Protein AF-N1UMQ5-F1 (afdb_monomer_lite)

pLDDT: mean 83.97, std 8.64, range [53.78, 94.06]

Radius of gyration: 24.71 Å; chains: 1; bounding box: 62×31×77 Å

Sequence (177 aa):
MRFWIKLFWVLVFGTLAAFFYFCIHTLKERESLLVLDGSEELLDYTSGPGYVFEWKTIFPWKYTVVRFPIFSKISNVVLNIDLSSGMFPENSPEGKIKISLEVRYSLYPNKAFEFLEAAGIGQEKIDAYIRKIVYSVIRKKVEEFLANPNALKTNLDNYLRTSFSSELLSEEKHFKI

Organism: NCBI:txid1085541

Structure (mmCIF, N/CA/C/O backbone):
data_AF-N1UMQ5-F1
#
_entry.id   AF-N1UMQ5-F1
#
loop_
_atom_site.group_PDB
_atom_site.id
_atom_site.type_symbol
_atom_site.label_atom_id
_atom_site.label_alt_id
_atom_site.label_comp_id
_atom_site.label_asym_id
_atom_site.label_entity_id
_atom_site.label_seq_id
_atom_site.pdbx_PDB_ins_code
_atom_site.Cartn_x
_atom_site.Cartn_y
_atom_site.Cartn_z
_atom_site.occupancy
_atom_site.B_iso_or_equiv
_atom_site.auth_seq_id
_atom_site.auth_comp_id
_atom_site.auth_asym_id
_atom_site.auth_atom_id
_atom_site.pdbx_PDB_model_num
ATOM 1 N N . MET A 1 1 ? 33.670 -1.198 -47.535 1.00 70.50 1 MET A N 1
ATOM 2 C CA . MET A 1 1 ? 33.931 -0.821 -46.122 1.00 70.50 1 MET A CA 1
ATOM 3 C C . MET A 1 1 ? 33.048 0.317 -45.603 1.00 70.50 1 MET A C 1
ATOM 5 O O . MET A 1 1 ? 32.427 0.132 -44.567 1.00 70.50 1 MET A O 1
ATOM 9 N N . ARG A 1 2 ? 32.916 1.461 -46.299 1.00 80.81 2 ARG A N 1
ATOM 10 C CA . ARG A 1 2 ? 32.160 2.636 -45.795 1.00 80.81 2 ARG A CA 1
ATOM 11 C C . ARG A 1 2 ? 30.678 2.377 -45.464 1.00 80.81 2 ARG A C 1
ATOM 13 O O . ARG A 1 2 ? 30.164 2.969 -44.525 1.00 80.81 2 ARG A O 1
ATOM 20 N N . PHE A 1 3 ? 30.005 1.500 -46.213 1.00 87.38 3 PHE A N 1
ATOM 21 C CA . PHE A 1 3 ? 28.611 1.110 -45.949 1.00 87.38 3 PHE A CA 1
ATOM 22 C C . PHE A 1 3 ? 28.463 0.316 -44.642 1.00 87.38 3 PHE A C 1
ATOM 24 O O . PHE A 1 3 ? 27.666 0.689 -43.792 1.00 87.38 3 PHE A O 1
ATOM 31 N N . TRP A 1 4 ? 29.295 -0.711 -44.443 1.00 90.69 4 TRP A N 1
ATOM 32 C CA . TRP A 1 4 ? 29.283 -1.558 -43.244 1.00 90.69 4 TRP A CA 1
ATOM 33 C C . TRP A 1 4 ? 29.577 -0.783 -41.958 1.00 90.69 4 TRP A C 1
ATOM 35 O O . TRP A 1 4 ? 28.922 -1.007 -40.949 1.00 90.69 4 TRP A O 1
ATOM 45 N N . ILE A 1 5 ? 30.494 0.188 -42.014 1.00 91.12 5 ILE A N 1
ATOM 46 C CA . ILE A 1 5 ? 30.786 1.072 -40.876 1.00 91.12 5 ILE A CA 1
ATOM 47 C C . ILE A 1 5 ? 29.566 1.942 -40.539 1.00 91.12 5 ILE A C 1
ATOM 49 O O . ILE A 1 5 ? 29.205 2.067 -39.375 1.00 91.12 5 ILE A O 1
ATOM 53 N N . LYS A 1 6 ? 28.890 2.515 -41.545 1.00 89.81 6 LYS A N 1
ATOM 54 C CA . LYS A 1 6 ? 27.664 3.298 -41.322 1.00 89.81 6 LYS A CA 1
ATOM 55 C C . LYS A 1 6 ? 26.536 2.442 -40.749 1.00 89.81 6 LYS A C 1
ATOM 57 O O . LYS A 1 6 ? 25.887 2.872 -39.805 1.00 89.81 6 LYS A O 1
ATOM 62 N N . LEU A 1 7 ? 26.331 1.241 -41.290 1.00 92.25 7 LEU A N 1
ATOM 63 C CA . LEU A 1 7 ? 25.322 0.301 -40.801 1.00 92.25 7 LEU A CA 1
ATOM 64 C C . LEU A 1 7 ? 25.590 -0.102 -39.345 1.00 92.25 7 LEU A C 1
ATOM 66 O O . LEU A 1 7 ? 24.664 -0.112 -38.542 1.00 92.25 7 LEU A O 1
ATOM 70 N N . PHE A 1 8 ? 26.853 -0.363 -38.995 1.00 9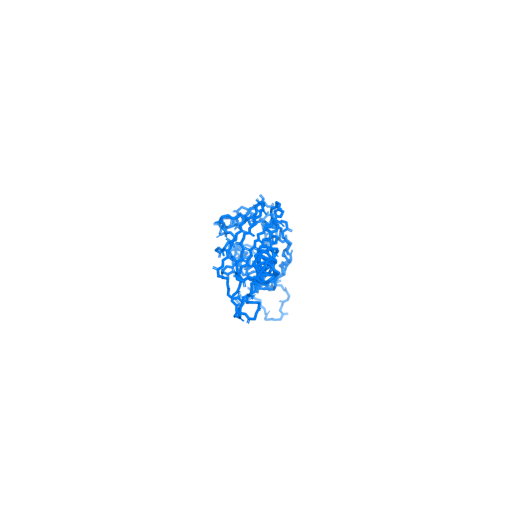3.25 8 PHE A N 1
ATOM 71 C CA . PHE A 1 8 ? 27.261 -0.658 -37.623 1.00 93.25 8 PHE A CA 1
ATOM 72 C C . PHE A 1 8 ? 26.884 0.476 -36.665 1.00 93.25 8 PHE A C 1
ATOM 74 O O . PHE A 1 8 ? 26.216 0.232 -35.665 1.00 93.25 8 PHE A O 1
ATOM 81 N N . TRP A 1 9 ? 27.229 1.723 -36.996 1.00 94.06 9 TRP A N 1
ATOM 82 C CA . TRP A 1 9 ? 26.868 2.868 -36.157 1.00 94.06 9 TRP A CA 1
ATOM 83 C C . TRP A 1 9 ? 25.356 3.060 -36.044 1.00 94.06 9 TRP A C 1
ATOM 85 O O . TRP A 1 9 ? 24.864 3.312 -34.950 1.00 94.06 9 TRP A O 1
ATOM 95 N N . VAL A 1 10 ? 24.607 2.895 -37.138 1.00 92.75 10 VAL A N 1
ATOM 96 C CA . VAL A 1 10 ? 23.138 2.979 -37.110 1.00 92.75 10 VAL A CA 1
ATOM 97 C C . VAL A 1 10 ? 22.540 1.916 -36.189 1.00 92.75 10 VAL A C 1
ATOM 99 O O . VAL A 1 10 ? 21.650 2.234 -35.407 1.00 92.75 10 VAL A O 1
ATOM 102 N N . LEU A 1 11 ? 23.046 0.681 -36.232 1.00 93.38 11 LEU A N 1
ATOM 103 C CA . LEU A 1 11 ? 22.591 -0.384 -35.340 1.00 93.38 11 LEU A CA 1
ATOM 104 C C . LEU A 1 11 ? 22.931 -0.080 -33.881 1.00 93.38 11 LEU A C 1
ATOM 106 O O . LEU A 1 11 ? 22.057 -0.201 -33.034 1.00 93.38 11 LEU A O 1
ATOM 110 N N . VAL A 1 12 ? 24.155 0.367 -33.594 1.00 93.25 12 VAL A N 1
ATOM 111 C CA . VAL A 1 12 ? 24.591 0.704 -32.229 1.00 93.25 12 VAL A CA 1
ATOM 112 C C . VAL A 1 12 ? 23.771 1.857 -31.647 1.00 93.25 12 VAL A C 1
ATOM 114 O O . VAL A 1 12 ? 23.253 1.746 -30.541 1.00 93.25 12 VAL A O 1
ATOM 117 N N . PHE A 1 13 ? 23.604 2.958 -32.381 1.00 92.88 13 PHE A N 1
ATOM 118 C CA . PHE A 1 13 ? 22.801 4.083 -31.899 1.00 92.88 13 PHE A CA 1
ATOM 119 C C . PHE A 1 13 ? 21.313 3.741 -31.834 1.00 92.88 13 PHE A C 1
ATOM 121 O O . PHE A 1 13 ? 20.633 4.187 -30.914 1.00 92.88 13 PHE A O 1
ATOM 128 N N . GLY A 1 14 ? 20.813 2.927 -32.766 1.00 90.19 14 GLY A N 1
ATOM 129 C CA . GLY A 1 14 ? 19.436 2.447 -32.758 1.00 90.19 14 GLY A CA 1
ATOM 130 C C . GLY A 1 14 ? 19.128 1.581 -31.537 1.00 90.19 14 GLY A C 1
ATOM 131 O O . GLY A 1 14 ? 18.114 1.803 -30.878 1.00 90.19 14 GLY A O 1
ATOM 132 N N . THR A 1 15 ? 20.010 0.642 -31.184 1.00 90.12 15 THR A N 1
ATOM 133 C CA . THR A 1 15 ? 19.833 -0.201 -29.992 1.00 90.12 15 THR A CA 1
ATOM 134 C C . THR A 1 15 ? 19.976 0.595 -28.703 1.00 90.12 15 THR A C 1
ATOM 136 O O . THR A 1 15 ? 19.164 0.411 -27.801 1.00 90.12 15 THR A O 1
ATOM 139 N N . LEU A 1 16 ? 20.935 1.524 -28.622 1.00 90.75 16 LEU A N 1
ATOM 140 C CA . LEU A 1 16 ? 21.061 2.449 -27.490 1.00 90.75 16 LEU A CA 1
ATOM 141 C C . LEU A 1 16 ? 19.810 3.319 -27.325 1.00 90.75 16 LEU A C 1
ATOM 143 O O . LEU A 1 16 ? 19.292 3.442 -26.219 1.00 90.75 16 LEU A O 1
ATOM 147 N N . ALA A 1 17 ? 19.290 3.888 -28.413 1.00 89.62 17 ALA A N 1
ATOM 148 C CA . ALA A 1 17 ? 18.082 4.707 -28.372 1.00 89.62 17 ALA A CA 1
ATOM 149 C C . ALA A 1 17 ? 16.859 3.895 -27.926 1.00 89.62 17 ALA A C 1
ATOM 151 O O . ALA A 1 17 ? 16.110 4.350 -27.063 1.00 89.62 17 ALA A O 1
ATOM 152 N N . ALA A 1 18 ? 16.685 2.680 -28.457 1.00 87.50 18 ALA A N 1
ATOM 153 C CA . ALA A 1 18 ? 15.619 1.778 -28.029 1.00 87.50 18 ALA A CA 1
ATOM 154 C C . ALA A 1 18 ? 15.756 1.415 -26.543 1.00 87.50 18 ALA A C 1
ATOM 156 O O . ALA A 1 18 ? 14.784 1.490 -25.799 1.00 87.50 18 ALA A O 1
ATOM 157 N N . PHE A 1 19 ? 16.968 1.095 -26.088 1.00 88.31 19 PHE A N 1
ATOM 158 C CA . PHE A 1 19 ? 17.258 0.794 -24.688 1.00 88.31 19 PHE A CA 1
ATOM 159 C C . PHE A 1 19 ? 16.864 1.949 -23.761 1.00 88.31 19 PHE A C 1
ATOM 161 O O . PHE A 1 19 ? 16.125 1.743 -22.802 1.00 88.31 19 PHE A O 1
ATOM 168 N N . PHE A 1 20 ? 17.286 3.179 -24.064 1.00 88.62 20 PHE A N 1
ATOM 169 C CA . PHE A 1 20 ? 16.894 4.341 -23.264 1.00 88.62 20 PHE A CA 1
ATOM 170 C C . PHE A 1 20 ? 15.387 4.591 -23.308 1.00 88.62 20 PHE A C 1
ATOM 172 O O . PHE A 1 20 ? 14.801 4.902 -22.277 1.00 88.62 20 PHE A O 1
ATOM 179 N N . TYR A 1 21 ? 14.750 4.414 -24.464 1.00 87.62 21 TYR A N 1
ATOM 180 C CA . TYR A 1 21 ? 13.307 4.588 -24.597 1.00 87.62 21 TYR A CA 1
ATOM 181 C C . TYR A 1 21 ? 12.511 3.631 -23.698 1.00 87.62 21 TYR A C 1
ATOM 183 O O . TYR A 1 21 ? 11.546 4.054 -23.069 1.00 87.62 21 TYR A O 1
ATOM 191 N N . PHE A 1 22 ? 12.925 2.365 -23.595 1.00 87.81 22 PHE A N 1
ATOM 192 C CA . PHE A 1 22 ? 12.242 1.384 -22.746 1.00 87.81 22 PHE A CA 1
ATOM 193 C C . PHE A 1 22 ? 12.559 1.539 -21.256 1.00 87.81 22 PHE A C 1
ATOM 195 O O . PHE A 1 22 ? 11.698 1.278 -20.421 1.00 87.81 22 PHE A O 1
ATOM 202 N N . CYS A 1 23 ? 13.777 1.954 -20.911 1.00 91.62 23 CYS A N 1
ATOM 203 C CA . CYS A 1 23 ? 14.205 2.048 -19.516 1.00 91.62 23 CYS A CA 1
ATOM 204 C C . CYS A 1 23 ? 13.831 3.376 -18.852 1.00 91.62 23 CYS A C 1
ATOM 206 O O . CYS A 1 23 ? 13.824 3.451 -17.627 1.00 91.62 23 CYS A O 1
ATOM 208 N N . ILE A 1 24 ? 13.554 4.437 -19.614 1.00 92.06 24 ILE A N 1
ATOM 209 C CA . ILE A 1 24 ? 13.204 5.743 -19.049 1.00 92.06 24 ILE A CA 1
ATOM 210 C C . ILE A 1 24 ? 11.695 5.820 -18.802 1.00 92.06 24 ILE A C 1
ATOM 212 O O . ILE A 1 24 ? 10.884 5.875 -19.724 1.00 92.06 24 ILE A O 1
ATOM 216 N N . HIS A 1 25 ? 11.322 5.916 -17.530 1.00 91.75 25 HIS A N 1
ATOM 217 C CA . HIS A 1 25 ? 9.952 6.105 -17.072 1.00 91.75 25 HIS A CA 1
ATOM 218 C C . HIS A 1 25 ? 9.718 7.546 -16.642 1.00 91.75 25 HIS A C 1
ATOM 220 O O . HIS A 1 25 ? 10.464 8.108 -15.844 1.00 91.75 25 HIS A O 1
ATOM 226 N N . THR A 1 26 ? 8.638 8.139 -17.141 1.00 91.38 26 THR A N 1
ATOM 227 C CA . THR A 1 26 ? 8.166 9.451 -16.695 1.00 91.38 26 THR A CA 1
ATOM 228 C C . THR A 1 26 ? 7.223 9.291 -15.510 1.00 91.38 26 THR A C 1
ATOM 230 O O . THR A 1 26 ? 6.144 8.712 -15.648 1.00 91.38 26 THR A O 1
ATOM 233 N N . LEU A 1 27 ? 7.614 9.810 -14.349 1.00 90.69 27 LEU A N 1
ATOM 234 C CA . LEU A 1 27 ? 6.777 9.841 -13.153 1.00 90.69 27 LEU A CA 1
ATOM 235 C C . LEU A 1 27 ? 6.205 11.239 -12.949 1.00 90.69 27 LEU A C 1
ATOM 237 O O . LEU A 1 27 ? 6.946 12.227 -12.907 1.00 90.69 27 LEU A O 1
ATOM 241 N N . LYS A 1 28 ? 4.884 11.318 -12.789 1.00 87.50 28 LYS A N 1
ATOM 242 C CA . LYS A 1 28 ? 4.215 12.553 -12.373 1.00 87.50 28 LYS A CA 1
ATOM 243 C C . LYS A 1 28 ? 4.452 12.812 -10.887 1.00 87.50 28 LYS A C 1
ATOM 245 O O . LYS A 1 28 ? 4.953 11.963 -10.145 1.00 87.50 28 LYS A O 1
ATOM 250 N N . GLU A 1 29 ? 4.065 13.999 -10.432 1.00 82.12 29 GLU A N 1
ATOM 251 C CA . GLU A 1 29 ? 3.987 14.264 -8.998 1.00 82.12 29 GLU A CA 1
ATOM 252 C C . GLU A 1 29 ? 3.094 13.220 -8.323 1.00 82.12 29 GLU A C 1
ATOM 254 O O . GLU A 1 29 ? 2.005 12.920 -8.813 1.00 82.12 29 GLU A O 1
ATOM 259 N N . ARG A 1 30 ? 3.544 12.696 -7.175 1.00 84.12 30 ARG A N 1
ATOM 260 C CA . ARG A 1 30 ? 2.808 11.705 -6.366 1.00 84.12 30 ARG A CA 1
ATOM 261 C C . ARG A 1 30 ? 2.617 10.342 -7.045 1.00 84.12 30 ARG A C 1
ATOM 263 O O . ARG A 1 30 ? 1.778 9.548 -6.612 1.00 84.12 30 ARG A O 1
ATOM 270 N N . GLU A 1 31 ? 3.416 10.051 -8.063 1.00 87.50 31 GLU A N 1
ATOM 271 C CA . GLU A 1 31 ? 3.612 8.704 -8.587 1.00 87.50 31 GLU A CA 1
ATOM 272 C C . GLU A 1 31 ? 4.954 8.147 -8.114 1.00 87.50 31 GLU A C 1
ATOM 274 O O . GLU A 1 31 ? 5.871 8.867 -7.709 1.00 87.50 31 GLU A O 1
ATOM 279 N N . SER A 1 32 ? 5.065 6.831 -8.126 1.00 89.44 32 SER A N 1
ATOM 280 C CA . SER A 1 32 ? 6.289 6.111 -7.803 1.00 89.44 32 SER A CA 1
ATOM 281 C C . SER A 1 32 ? 6.442 4.938 -8.756 1.00 89.44 32 SER A C 1
ATOM 283 O O . SER A 1 32 ? 5.445 4.395 -9.227 1.00 89.44 32 SER A O 1
ATOM 285 N N . LEU A 1 33 ? 7.673 4.565 -9.067 1.00 93.25 33 LEU A N 1
ATOM 286 C CA . LEU A 1 33 ? 7.993 3.362 -9.816 1.00 93.25 33 LEU A CA 1
ATOM 287 C C . LEU A 1 33 ? 8.317 2.254 -8.817 1.00 93.25 33 LEU A C 1
ATOM 289 O O . LEU A 1 33 ? 9.175 2.441 -7.957 1.00 93.25 33 LEU A O 1
ATOM 293 N N . LEU A 1 34 ? 7.618 1.131 -8.925 1.00 93.31 34 LEU A N 1
ATOM 294 C CA . LEU A 1 34 ? 7.904 -0.090 -8.185 1.00 93.31 34 LEU A CA 1
ATOM 295 C C . LEU A 1 34 ? 8.532 -1.097 -9.135 1.00 93.31 34 LEU A C 1
ATOM 297 O O . LEU A 1 34 ? 8.079 -1.248 -10.272 1.00 93.31 34 LEU A O 1
ATOM 301 N N . VAL A 1 35 ? 9.521 -1.824 -8.641 1.00 92.75 35 VAL A N 1
ATOM 302 C CA . VAL A 1 35 ? 10.120 -2.957 -9.339 1.00 92.75 35 VAL A CA 1
ATOM 303 C C . VAL A 1 35 ? 9.849 -4.204 -8.530 1.00 92.75 35 VAL A C 1
ATOM 305 O O . VAL A 1 35 ? 10.254 -4.278 -7.373 1.00 92.75 35 VAL A O 1
ATOM 308 N N . LEU A 1 36 ? 9.204 -5.182 -9.153 1.00 91.25 36 LEU A N 1
ATOM 309 C CA . LEU A 1 36 ? 8.819 -6.440 -8.530 1.00 91.25 36 LEU A CA 1
ATOM 310 C C . LEU A 1 36 ? 9.566 -7.604 -9.160 1.00 91.25 36 LEU A C 1
ATOM 312 O O . LEU A 1 36 ? 9.822 -7.580 -10.366 1.00 91.25 36 LEU A O 1
ATOM 316 N N . ASP A 1 37 ? 9.883 -8.622 -8.368 1.00 89.94 37 ASP A N 1
ATOM 317 C CA . ASP A 1 37 ? 10.312 -9.920 -8.900 1.00 89.94 37 ASP A CA 1
ATOM 318 C C . ASP A 1 37 ? 9.098 -10.745 -9.373 1.00 89.94 37 ASP A C 1
ATOM 320 O O . ASP A 1 37 ? 7.942 -10.397 -9.117 1.00 89.94 37 ASP A O 1
ATOM 324 N N . GLY A 1 38 ? 9.344 -11.876 -10.034 1.00 80.12 38 GLY A N 1
ATOM 325 C CA . GLY A 1 38 ? 8.316 -12.813 -10.499 1.00 80.12 38 GLY A CA 1
ATOM 326 C C . GLY A 1 38 ? 7.440 -13.410 -9.386 1.00 80.12 38 GLY A C 1
ATOM 327 O O . GLY A 1 38 ? 6.410 -14.007 -9.684 1.00 80.12 38 GLY A O 1
ATOM 328 N N . SER A 1 39 ? 7.821 -13.234 -8.118 1.00 83.19 39 SER A N 1
ATOM 329 C CA . SER A 1 39 ? 7.047 -13.579 -6.917 1.00 83.19 39 SER A CA 1
ATOM 330 C C . SER A 1 39 ? 6.157 -12.439 -6.388 1.00 83.19 39 SER A C 1
ATOM 332 O O . SER A 1 39 ? 5.564 -12.588 -5.323 1.00 83.19 39 SER A O 1
ATOM 334 N N . GLU A 1 40 ? 6.061 -11.308 -7.100 1.00 79.94 40 GLU A N 1
ATOM 335 C CA . GLU A 1 40 ? 5.424 -10.051 -6.656 1.00 79.94 40 GLU A CA 1
ATOM 336 C C . GLU A 1 40 ? 6.101 -9.369 -5.452 1.00 79.94 40 G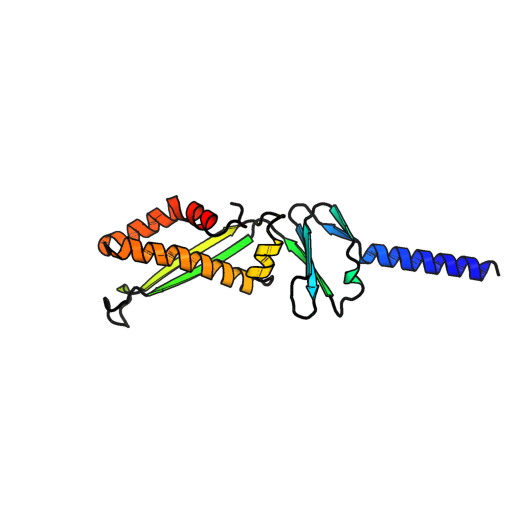LU A C 1
ATOM 338 O O . GLU A 1 40 ? 5.521 -8.474 -4.832 1.00 79.94 40 GLU A O 1
ATOM 343 N N . GLU A 1 41 ? 7.325 -9.768 -5.112 1.00 86.56 41 GLU A N 1
ATOM 344 C CA . GLU A 1 41 ? 8.104 -9.147 -4.041 1.00 86.56 41 GLU A CA 1
ATOM 345 C C . GLU A 1 41 ? 8.684 -7.801 -4.488 1.00 86.56 41 GLU A C 1
ATOM 347 O O . GLU A 1 41 ? 9.185 -7.677 -5.608 1.00 86.56 41 GLU A O 1
ATOM 352 N N . LEU A 1 42 ? 8.611 -6.789 -3.618 1.00 90.44 42 LEU A N 1
ATOM 353 C CA . LEU A 1 42 ? 9.105 -5.444 -3.901 1.00 90.44 42 LEU A CA 1
ATOM 354 C C . LEU A 1 42 ? 10.635 -5.405 -3.812 1.00 90.44 42 LEU A C 1
ATOM 356 O O . LEU A 1 42 ? 11.204 -5.523 -2.734 1.00 90.44 42 LEU A O 1
ATOM 360 N N . LEU A 1 43 ? 11.298 -5.193 -4.946 1.00 89.81 43 LEU A N 1
ATOM 361 C CA . LEU A 1 43 ? 12.756 -5.095 -5.031 1.00 89.81 43 LEU A CA 1
ATOM 362 C C . LEU A 1 43 ? 13.258 -3.656 -4.962 1.00 89.81 43 LEU A C 1
ATOM 364 O O . LEU A 1 43 ? 14.356 -3.410 -4.471 1.00 89.81 43 LEU A O 1
ATOM 368 N N . ASP A 1 44 ? 12.508 -2.723 -5.544 1.00 88.94 44 ASP A N 1
ATOM 369 C CA . ASP A 1 44 ? 12.932 -1.331 -5.654 1.00 88.94 44 ASP A CA 1
ATOM 370 C C . ASP A 1 44 ? 11.735 -0.380 -5.661 1.00 88.94 44 ASP A C 1
ATOM 372 O O . ASP A 1 44 ? 10.645 -0.720 -6.137 1.00 88.94 44 ASP A O 1
ATOM 376 N N . TYR A 1 45 ? 11.965 0.826 -5.155 1.00 92.06 45 TYR A N 1
ATOM 377 C CA . TYR A 1 45 ? 10.997 1.909 -5.087 1.00 92.06 45 TYR A CA 1
ATOM 378 C C . TYR A 1 45 ? 11.687 3.225 -5.425 1.00 92.06 45 TYR A C 1
ATOM 380 O O . TYR A 1 45 ? 12.596 3.674 -4.730 1.00 92.06 45 TYR A O 1
ATOM 388 N N . THR A 1 46 ? 11.195 3.898 -6.461 1.00 90.31 46 THR A N 1
ATOM 389 C CA . THR A 1 46 ? 11.629 5.254 -6.800 1.00 90.31 46 THR A CA 1
ATOM 390 C C . THR A 1 46 ? 10.436 6.197 -6.817 1.00 90.31 46 THR A C 1
ATOM 392 O O . THR A 1 46 ? 9.518 6.044 -7.621 1.00 90.31 46 THR A O 1
ATOM 395 N N . SER A 1 47 ? 10.440 7.210 -5.956 1.00 87.88 47 SER A N 1
ATOM 396 C CA . SER A 1 47 ? 9.416 8.259 -5.957 1.00 87.88 47 SER A CA 1
ATOM 397 C C . SER A 1 47 ? 9.689 9.320 -7.026 1.00 87.88 47 SER A C 1
ATOM 399 O O . SER A 1 47 ? 10.827 9.762 -7.175 1.00 87.88 47 SER A O 1
ATOM 401 N N . GLY A 1 48 ? 8.647 9.782 -7.719 1.00 85.19 48 GLY A N 1
ATOM 402 C CA . GLY A 1 48 ? 8.725 10.938 -8.616 1.00 85.19 48 GLY A CA 1
ATOM 403 C C . GLY A 1 48 ? 8.633 12.291 -7.887 1.00 85.19 48 GLY A C 1
ATOM 404 O O . GLY A 1 48 ? 8.622 12.333 -6.653 1.00 85.19 48 GLY A O 1
ATOM 405 N N . PRO A 1 49 ? 8.490 13.408 -8.628 1.00 88.12 49 PRO A N 1
ATOM 406 C CA . PRO A 1 49 ? 8.384 13.493 -10.089 1.00 88.12 49 PRO A CA 1
ATOM 407 C C . PRO A 1 49 ? 9.744 13.420 -10.799 1.00 88.12 49 PRO A C 1
ATOM 409 O O . PRO A 1 49 ? 10.772 13.764 -10.223 1.00 88.12 49 PRO A O 1
ATOM 412 N N . GLY A 1 50 ? 9.745 13.036 -12.078 1.00 90.06 50 GLY A N 1
ATOM 413 C CA . GLY A 1 50 ? 10.938 13.104 -12.927 1.00 90.06 50 GLY A CA 1
ATOM 414 C C . GLY A 1 50 ? 11.068 11.959 -13.926 1.00 90.06 50 GLY A C 1
ATOM 415 O O . GLY A 1 50 ? 10.132 11.190 -14.151 1.00 90.06 50 GLY A O 1
ATOM 416 N N . TYR A 1 51 ? 12.250 11.868 -14.534 1.00 89.62 51 TYR A N 1
ATOM 417 C CA . TYR A 1 51 ? 12.643 10.745 -15.379 1.00 89.62 51 TYR A CA 1
ATOM 418 C C . TYR A 1 51 ? 13.429 9.750 -14.534 1.00 89.62 51 TYR A C 1
ATOM 420 O O . TYR A 1 51 ? 14.477 10.092 -13.989 1.00 89.62 51 TYR A O 1
ATOM 428 N N . VAL A 1 52 ? 12.924 8.527 -14.437 1.00 91.75 52 VAL A N 1
ATOM 429 C CA . VAL A 1 52 ? 13.576 7.432 -13.721 1.00 91.75 52 VAL A CA 1
ATOM 430 C C . VAL A 1 52 ? 14.079 6.434 -14.739 1.00 91.75 52 VAL A C 1
ATOM 432 O O . VAL A 1 52 ? 13.325 5.993 -15.601 1.00 91.75 52 VAL A O 1
ATOM 435 N N . PHE A 1 53 ? 15.355 6.089 -14.650 1.00 92.00 53 PHE A N 1
ATOM 436 C CA . PHE A 1 53 ? 15.936 5.044 -15.474 1.00 92.00 53 PHE A CA 1
ATOM 437 C C . PHE A 1 53 ? 15.871 3.709 -14.725 1.00 92.00 53 PHE A C 1
ATOM 439 O O . PHE A 1 53 ? 16.502 3.565 -13.683 1.00 92.00 53 PHE A O 1
ATOM 446 N N . GLU A 1 54 ? 15.141 2.740 -15.273 1.00 93.69 54 GLU A N 1
ATOM 447 C CA . GLU A 1 54 ? 14.994 1.394 -14.721 1.00 93.69 54 GLU A CA 1
ATOM 448 C C . GLU A 1 54 ? 15.309 0.328 -15.779 1.00 93.69 54 GLU A C 1
ATOM 450 O O . GLU A 1 54 ? 14.506 0.033 -16.672 1.00 93.69 54 GLU A O 1
ATOM 455 N N . TRP A 1 55 ? 16.494 -0.272 -15.668 1.00 91.12 55 TRP A N 1
ATOM 456 C CA . TRP A 1 55 ? 17.009 -1.253 -16.627 1.00 91.12 55 TRP A CA 1
ATOM 457 C C . TRP A 1 55 ? 16.327 -2.620 -16.524 1.00 91.12 55 TRP A C 1
ATOM 459 O O . TRP A 1 55 ? 16.301 -3.367 -17.505 1.00 91.12 55 TRP A O 1
ATOM 469 N N . LYS A 1 56 ? 15.735 -2.962 -15.372 1.00 91.06 56 LYS A N 1
ATOM 470 C CA . LYS A 1 56 ? 15.023 -4.236 -15.180 1.00 91.06 56 LYS A CA 1
ATOM 471 C C . LYS A 1 56 ? 13.811 -4.367 -16.107 1.00 91.06 56 LYS A C 1
ATOM 473 O O . LYS A 1 56 ? 13.400 -5.487 -16.399 1.00 91.06 56 LYS A O 1
ATOM 478 N N . THR A 1 57 ? 13.327 -3.254 -16.669 1.00 88.81 57 THR A N 1
ATOM 479 C CA . THR A 1 57 ? 12.298 -3.211 -17.726 1.00 88.81 57 THR A CA 1
ATOM 480 C C . THR A 1 57 ? 12.658 -4.061 -18.958 1.00 88.81 57 THR A C 1
ATOM 482 O O . THR A 1 57 ? 11.771 -4.521 -19.670 1.00 88.81 57 THR A O 1
ATOM 485 N N . ILE A 1 58 ? 13.947 -4.319 -19.210 1.00 90.38 58 ILE A N 1
ATOM 486 C CA . ILE A 1 58 ? 14.430 -5.122 -20.353 1.00 90.38 58 ILE A CA 1
ATOM 487 C C . ILE A 1 58 ? 14.183 -6.621 -20.155 1.00 90.38 58 ILE A C 1
ATOM 489 O O . ILE A 1 58 ? 14.159 -7.380 -21.123 1.00 90.38 58 ILE A O 1
ATOM 493 N N . PHE A 1 59 ? 13.973 -7.051 -18.911 1.00 90.88 59 PHE A N 1
ATOM 494 C CA . PHE A 1 59 ? 13.748 -8.445 -18.544 1.00 90.88 59 PHE A CA 1
ATOM 495 C C . PHE A 1 59 ? 12.314 -8.634 -18.020 1.00 90.88 59 PHE A C 1
ATOM 497 O O . PHE A 1 59 ? 12.144 -9.063 -16.876 1.00 90.88 59 PHE A O 1
ATOM 504 N N . PRO A 1 60 ? 11.264 -8.349 -18.822 1.00 86.69 60 PRO A N 1
ATOM 505 C CA . PRO A 1 60 ? 9.872 -8.373 -18.361 1.00 86.69 60 PRO A CA 1
ATOM 506 C C . PRO A 1 60 ? 9.385 -9.770 -17.950 1.00 86.69 60 PRO A C 1
ATOM 508 O O . PRO A 1 60 ? 8.372 -9.902 -17.277 1.00 86.69 60 PRO A O 1
ATOM 511 N N . TRP A 1 61 ? 10.100 -10.830 -18.344 1.00 88.00 61 TRP A N 1
ATOM 512 C CA . TRP A 1 61 ? 9.825 -12.201 -17.900 1.00 88.00 61 TRP A CA 1
ATOM 513 C C . TRP A 1 61 ? 10.300 -12.489 -16.472 1.00 88.00 61 TRP A C 1
ATOM 515 O O . TRP A 1 61 ? 9.940 -13.520 -15.911 1.00 88.00 61 TRP A O 1
ATOM 525 N N . LYS A 1 62 ? 11.147 -11.622 -15.910 1.00 89.81 62 LYS A N 1
ATOM 526 C CA . LYS A 1 62 ? 11.686 -11.753 -14.555 1.00 89.81 62 LYS A CA 1
ATOM 527 C C . LYS A 1 62 ? 11.195 -10.635 -13.645 1.00 89.81 62 LYS A C 1
ATOM 529 O O . LYS A 1 62 ? 10.874 -10.897 -12.496 1.00 89.81 62 LYS A O 1
ATOM 534 N N . TYR A 1 63 ? 11.128 -9.412 -14.163 1.00 91.94 63 TYR A N 1
ATOM 535 C CA . TYR A 1 63 ? 10.768 -8.242 -13.378 1.00 91.94 63 TYR A CA 1
ATOM 536 C C . TYR A 1 63 ? 9.499 -7.585 -13.895 1.00 91.94 63 TYR A C 1
ATOM 538 O O . TYR A 1 63 ? 9.306 -7.423 -15.098 1.00 91.94 63 TYR A O 1
ATOM 546 N N . THR A 1 64 ? 8.673 -7.131 -12.962 1.00 91.38 64 THR A N 1
ATOM 547 C CA . THR A 1 64 ? 7.490 -6.326 -13.251 1.00 91.38 64 THR A CA 1
ATOM 548 C C . THR A 1 64 ? 7.733 -4.905 -12.766 1.00 91.38 64 THR A C 1
ATOM 550 O O . THR A 1 64 ? 7.917 -4.671 -11.576 1.00 91.38 64 THR A O 1
ATOM 553 N N . VAL A 1 65 ? 7.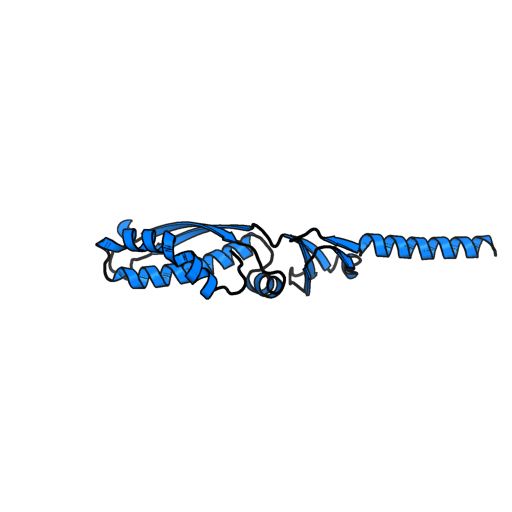751 -3.944 -13.689 1.00 90.94 65 VAL A N 1
ATOM 554 C CA . VAL A 1 65 ? 7.949 -2.523 -13.378 1.00 90.94 65 VAL A CA 1
ATOM 555 C C . VAL A 1 65 ? 6.603 -1.814 -13.486 1.00 90.94 65 VAL A C 1
ATOM 557 O O . VAL A 1 65 ? 6.019 -1.753 -14.568 1.00 90.94 65 VAL A O 1
ATOM 560 N N . VAL A 1 66 ? 6.085 -1.298 -12.372 1.00 91.12 66 VAL A N 1
ATOM 561 C CA . VAL A 1 66 ? 4.738 -0.709 -12.297 1.00 91.12 66 VAL A CA 1
ATOM 562 C C . VAL A 1 66 ? 4.758 0.680 -11.688 1.00 91.12 66 VAL A C 1
ATOM 564 O O . VAL A 1 66 ? 5.528 0.982 -10.781 1.00 91.12 66 VAL A O 1
ATOM 567 N N . ARG A 1 67 ? 3.868 1.543 -12.178 1.00 90.62 67 ARG A N 1
ATOM 568 C CA . ARG A 1 67 ? 3.638 2.861 -11.584 1.00 90.62 67 ARG A CA 1
ATOM 569 C C . ARG A 1 67 ? 2.605 2.737 -10.476 1.00 90.62 67 ARG A C 1
ATOM 571 O O . ARG A 1 67 ? 1.521 2.201 -10.693 1.00 90.62 67 ARG A O 1
ATOM 578 N N . PHE A 1 68 ? 2.926 3.269 -9.308 1.00 88.31 68 PHE A N 1
ATOM 579 C CA . PHE A 1 68 ? 2.074 3.246 -8.133 1.00 88.31 68 PHE A CA 1
ATOM 580 C C . PHE A 1 68 ? 1.755 4.673 -7.671 1.00 88.31 68 PHE A C 1
ATOM 582 O O . PHE A 1 68 ? 2.673 5.440 -7.366 1.00 88.31 68 PHE A O 1
ATOM 589 N N . PRO A 1 69 ? 0.470 5.062 -7.605 1.00 87.00 69 PRO A N 1
ATOM 590 C CA . PRO A 1 69 ? 0.085 6.352 -7.053 1.00 87.00 69 PRO A CA 1
ATOM 591 C C . PRO A 1 69 ? 0.161 6.310 -5.524 1.00 87.00 69 PRO A C 1
ATOM 593 O O . PRO A 1 69 ? -0.446 5.446 -4.893 1.00 87.00 69 PRO A O 1
ATOM 596 N N . ILE A 1 70 ? 0.868 7.265 -4.920 1.00 83.56 70 ILE A N 1
ATOM 597 C CA . ILE A 1 70 ? 1.059 7.345 -3.459 1.00 83.56 70 ILE A CA 1
ATOM 598 C C . ILE A 1 70 ? 0.073 8.291 -2.758 1.00 83.56 70 ILE A C 1
ATOM 600 O O . ILE A 1 70 ? 0.089 8.404 -1.534 1.00 83.56 70 ILE A O 1
ATOM 604 N N . PHE A 1 71 ? -0.797 8.972 -3.506 1.00 83.19 71 PHE A N 1
ATOM 605 C CA . PHE A 1 71 ? -1.722 9.974 -2.969 1.00 83.19 71 PHE A CA 1
ATOM 606 C C . PHE A 1 71 ? -3.193 9.607 -3.190 1.00 83.19 71 PHE A C 1
ATOM 608 O O . PHE A 1 71 ? -3.531 8.987 -4.195 1.00 83.19 71 PHE A O 1
ATOM 615 N N . SER A 1 72 ? -4.058 10.064 -2.274 1.00 78.88 72 SER A N 1
ATOM 616 C CA . SER A 1 72 ? -5.526 9.946 -2.338 1.00 78.88 72 SER A CA 1
ATOM 617 C C . SER A 1 72 ? -6.014 8.515 -2.576 1.00 78.88 72 SER A C 1
ATOM 619 O O . SER A 1 72 ? -6.829 8.241 -3.455 1.00 78.88 72 SER A O 1
ATOM 621 N N . LYS A 1 73 ? -5.500 7.584 -1.775 1.00 82.81 73 LYS A N 1
ATOM 622 C CA . LYS A 1 73 ? -5.996 6.212 -1.739 1.00 82.81 73 LYS A CA 1
ATOM 623 C C . LYS A 1 73 ? -7.212 6.127 -0.825 1.00 82.81 73 LYS A C 1
ATOM 625 O O . LYS A 1 73 ? -7.319 6.865 0.155 1.00 82.81 73 LYS A O 1
ATOM 630 N N . ILE A 1 74 ? -8.124 5.226 -1.169 1.00 85.69 74 ILE A N 1
ATOM 631 C CA . ILE A 1 74 ? -9.343 4.961 -0.410 1.00 85.69 74 ILE A CA 1
ATOM 632 C C . ILE A 1 74 ? -9.379 3.468 -0.122 1.00 85.69 74 ILE A C 1
ATOM 634 O O . ILE A 1 74 ? -9.213 2.667 -1.040 1.00 85.69 74 ILE A O 1
ATOM 638 N N . SER A 1 75 ? -9.600 3.112 1.138 1.00 84.06 75 SER A N 1
ATOM 639 C CA . SER A 1 75 ? -9.852 1.742 1.566 1.00 84.06 75 SER A CA 1
ATOM 640 C C . SER A 1 75 ? -11.176 1.681 2.317 1.00 84.06 75 SER A C 1
ATOM 642 O O . SER A 1 75 ? -11.406 2.443 3.260 1.00 84.06 75 SER A O 1
ATOM 644 N N . ASN A 1 76 ? -12.061 0.784 1.884 1.00 86.25 76 ASN A N 1
ATOM 645 C CA . ASN A 1 76 ? -13.349 0.563 2.531 1.00 86.25 76 ASN A CA 1
ATOM 646 C C . ASN A 1 76 ? -13.212 -0.558 3.559 1.00 86.25 76 ASN A C 1
ATOM 648 O O . ASN A 1 76 ? -13.016 -1.729 3.223 1.00 86.25 76 ASN A O 1
ATOM 652 N N . VAL A 1 77 ? -13.337 -0.196 4.829 1.00 86.50 77 VAL A N 1
ATOM 653 C CA . VAL A 1 77 ? -13.140 -1.094 5.960 1.00 86.50 77 VAL A CA 1
ATOM 654 C C . VAL A 1 77 ? -14.490 -1.404 6.593 1.00 86.50 77 VAL A C 1
ATOM 656 O O . VAL A 1 77 ? -15.144 -0.536 7.165 1.00 86.50 77 VAL A O 1
ATOM 659 N N . VAL A 1 78 ? -14.900 -2.670 6.516 1.00 85.81 78 VAL A N 1
ATOM 660 C CA . VAL A 1 78 ? -16.071 -3.187 7.235 1.00 85.81 78 VAL A CA 1
ATOM 661 C C . VAL A 1 78 ? -15.583 -4.128 8.326 1.00 85.81 78 VAL A C 1
ATOM 663 O O . VAL A 1 78 ? -14.927 -5.131 8.038 1.00 85.81 78 VAL A O 1
ATOM 666 N N . LEU A 1 79 ? -15.906 -3.802 9.573 1.00 84.50 79 LEU A N 1
ATOM 667 C CA . LEU A 1 79 ? -15.552 -4.578 10.753 1.00 84.50 79 LEU A CA 1
ATOM 668 C C . LEU A 1 79 ? -16.803 -5.117 11.426 1.00 84.50 79 LEU A C 1
ATOM 670 O O . LEU A 1 79 ? -17.769 -4.385 11.635 1.00 84.50 79 LEU A O 1
ATOM 674 N N . ASN A 1 80 ? -16.737 -6.388 11.804 1.00 83.00 80 ASN A N 1
ATOM 675 C CA . ASN A 1 80 ? -17.702 -7.024 12.684 1.00 83.00 80 ASN A CA 1
ATOM 676 C C . ASN A 1 80 ? -16.944 -7.419 13.952 1.00 83.00 80 ASN A C 1
ATOM 678 O O . ASN A 1 80 ? -15.998 -8.202 13.878 1.00 83.00 80 ASN A O 1
ATOM 682 N N . ILE A 1 81 ? -17.320 -6.835 15.083 1.00 79.69 81 ILE A N 1
ATOM 683 C CA . ILE A 1 81 ? -16.715 -7.094 16.387 1.00 79.69 81 ILE A CA 1
ATOM 684 C C . ILE A 1 81 ? -17.754 -7.822 17.223 1.00 79.69 81 ILE A C 1
ATOM 686 O O . ILE A 1 81 ? -18.867 -7.323 17.396 1.00 79.69 81 ILE A O 1
ATOM 690 N N . ASP A 1 82 ? -17.383 -8.999 17.714 1.00 75.88 82 ASP A N 1
ATOM 691 C CA . ASP A 1 82 ? -18.203 -9.739 18.659 1.00 75.88 82 ASP A CA 1
ATOM 692 C C . ASP A 1 82 ? -17.878 -9.287 20.086 1.00 75.88 82 ASP A C 1
ATOM 694 O O . ASP A 1 82 ? -16.723 -9.296 20.513 1.00 75.88 82 ASP A O 1
ATOM 698 N N . LEU A 1 83 ? -18.904 -8.846 20.801 1.00 72.31 83 LEU A N 1
ATOM 699 C CA . LEU A 1 83 ? -18.880 -8.473 22.211 1.00 72.31 83 LEU A CA 1
ATOM 700 C C . LEU A 1 83 ? -19.202 -9.673 23.108 1.00 72.31 83 LEU A C 1
ATOM 702 O O . LEU A 1 83 ? -19.180 -9.537 24.334 1.00 72.31 83 LEU A O 1
ATOM 706 N N . SER A 1 84 ? -19.536 -10.835 22.531 1.00 63.19 84 SER A N 1
ATOM 707 C CA . SER A 1 84 ? -19.928 -12.044 23.251 1.00 63.19 84 SER A CA 1
ATOM 708 C C . SER A 1 84 ? -18.735 -12.738 23.921 1.00 63.19 84 SER A C 1
ATOM 710 O O . SER A 1 84 ? -18.467 -13.919 23.717 1.00 63.19 84 SER A O 1
ATOM 712 N N . SER A 1 85 ? -18.045 -12.048 24.822 1.00 56.97 85 SER A N 1
ATOM 713 C CA . SER A 1 85 ? -17.233 -12.693 25.860 1.00 56.97 85 SER A CA 1
ATOM 714 C C . SER A 1 85 ? -18.151 -13.275 26.952 1.00 56.97 85 SER A C 1
ATOM 716 O O . SER A 1 85 ? -18.005 -12.961 28.128 1.00 56.97 85 SER A O 1
ATOM 718 N N . GLY A 1 86 ? -19.170 -14.051 26.559 1.00 53.78 86 GLY A N 1
ATOM 719 C CA . GLY A 1 86 ? -20.147 -14.687 27.455 1.00 53.78 86 GLY A CA 1
ATOM 720 C C . GLY A 1 86 ? -21.288 -13.803 27.986 1.00 53.78 86 GLY A C 1
ATOM 721 O O . GLY A 1 86 ? -22.118 -14.303 28.737 1.00 53.78 86 GLY A O 1
ATOM 722 N N . MET A 1 87 ? -21.368 -12.517 27.615 1.00 55.16 87 MET A N 1
ATOM 723 C CA . MET A 1 87 ? -22.418 -11.599 28.108 1.00 55.16 87 MET A CA 1
ATOM 724 C C . MET A 1 87 ? -23.741 -11.650 27.330 1.00 55.16 87 MET A C 1
ATOM 726 O O . MET A 1 87 ? -24.765 -11.199 27.837 1.00 55.16 87 MET A O 1
ATOM 730 N N . PHE A 1 88 ? -23.739 -12.208 26.120 1.00 60.59 88 PHE A N 1
ATOM 731 C CA . PHE A 1 88 ? -24.919 -12.310 25.263 1.00 60.59 88 PHE A CA 1
ATOM 732 C C . PHE A 1 88 ? -25.013 -13.726 24.674 1.00 60.59 88 PHE A C 1
ATOM 734 O O . PHE A 1 88 ? -23.971 -14.331 24.414 1.00 60.59 88 PHE A O 1
ATOM 741 N N . PRO A 1 89 ? -26.225 -14.270 24.448 1.00 56.41 89 PRO A N 1
ATOM 742 C CA . PRO A 1 89 ? -26.398 -15.533 23.728 1.00 56.41 89 PRO A CA 1
ATOM 743 C C . PRO A 1 89 ? -25.718 -15.474 22.349 1.00 56.41 89 PRO A C 1
ATOM 745 O O . PRO A 1 89 ? -25.808 -14.440 21.692 1.00 56.41 89 PRO A O 1
ATOM 748 N N . GLU A 1 90 ? -25.110 -16.569 21.868 1.00 57.19 90 GLU A N 1
ATOM 749 C CA . GLU A 1 90 ? -24.351 -16.633 20.589 1.00 57.19 90 GLU A CA 1
ATOM 750 C C . GLU A 1 90 ? -25.138 -16.136 19.353 1.00 57.19 90 GLU A C 1
ATOM 752 O O . GLU A 1 90 ? -24.566 -15.692 18.353 1.00 57.19 90 GLU A O 1
ATOM 757 N N . ASN A 1 91 ? -26.472 -16.160 19.441 1.00 61.56 91 ASN A N 1
ATOM 758 C CA . ASN A 1 91 ? -27.394 -15.718 18.396 1.00 61.56 91 ASN A CA 1
ATOM 759 C C . ASN A 1 91 ? -27.980 -14.310 18.622 1.00 61.56 91 ASN A C 1
ATOM 761 O O . ASN A 1 91 ? -28.835 -13.887 17.843 1.00 61.56 91 ASN A O 1
ATOM 765 N N . SER A 1 92 ? -27.567 -13.576 19.663 1.00 59.25 92 SER A N 1
ATOM 766 C CA . SER A 1 92 ? -28.097 -12.235 19.928 1.00 59.25 92 SER A CA 1
ATOM 767 C C . SER A 1 92 ? -27.443 -11.184 19.018 1.00 59.25 92 SER A C 1
ATOM 769 O O . SER A 1 92 ? -26.214 -11.060 19.001 1.00 59.25 92 SER A O 1
ATOM 771 N N . PRO A 1 93 ? -28.233 -10.374 18.287 1.00 63.53 93 PRO A N 1
ATOM 772 C CA . PRO A 1 93 ? -27.716 -9.243 17.517 1.00 63.53 93 PRO A CA 1
ATOM 773 C C . PRO A 1 93 ? -27.132 -8.135 18.408 1.00 63.53 93 PRO A C 1
ATOM 775 O O . PRO A 1 93 ? -26.352 -7.320 17.925 1.00 63.53 93 PRO A O 1
ATOM 778 N N . GLU A 1 94 ? -27.466 -8.113 19.701 1.00 64.44 94 GLU A N 1
ATOM 779 C CA . GLU A 1 94 ? -26.974 -7.127 20.675 1.00 64.44 94 GLU A CA 1
ATOM 780 C C . GLU A 1 94 ? -25.498 -7.346 21.025 1.00 64.44 94 GLU A C 1
ATOM 782 O O . GLU A 1 94 ? -24.798 -6.405 21.390 1.00 64.44 94 GLU A O 1
ATOM 787 N N . GLY A 1 95 ? -25.004 -8.575 20.847 1.00 69.38 95 GLY A N 1
ATOM 788 C CA . GLY A 1 95 ? -23.602 -8.921 21.046 1.00 69.38 95 GLY A CA 1
ATOM 789 C C . GLY A 1 95 ? -22.692 -8.523 19.885 1.00 69.38 95 GLY A C 1
ATOM 790 O O . GLY A 1 95 ? -21.499 -8.757 19.977 1.00 69.38 95 GLY A O 1
ATOM 791 N N . LYS A 1 96 ? -23.194 -7.945 18.784 1.00 75.38 96 LYS A N 1
ATOM 792 C CA . LYS A 1 96 ? -22.384 -7.698 17.578 1.00 75.38 96 LYS A CA 1
ATOM 793 C C . LYS A 1 96 ? -22.365 -6.223 17.201 1.00 75.38 96 LYS A C 1
ATOM 795 O O . LYS A 1 96 ? -23.397 -5.618 16.926 1.00 75.38 96 LYS A O 1
ATOM 800 N N . ILE A 1 97 ? -21.167 -5.652 17.102 1.00 78.62 97 ILE A N 1
ATOM 801 C CA . ILE A 1 97 ? -20.951 -4.307 16.565 1.00 78.62 97 ILE A CA 1
ATOM 802 C C . ILE A 1 97 ? -20.507 -4.419 15.112 1.00 78.62 97 ILE A C 1
ATOM 804 O O . ILE A 1 97 ? -19.495 -5.049 14.808 1.00 78.62 97 ILE A O 1
ATOM 808 N N . LYS A 1 98 ? -21.227 -3.739 14.218 1.00 84.88 98 LYS A N 1
ATOM 809 C CA . LYS A 1 98 ? -20.805 -3.536 12.831 1.00 84.88 98 LYS A CA 1
ATOM 810 C C . LYS A 1 98 ? -20.373 -2.089 12.625 1.00 84.88 98 LYS A C 1
ATOM 812 O O . LYS A 1 98 ? -21.173 -1.175 12.806 1.00 84.88 98 LYS A O 1
ATOM 817 N N . ILE A 1 99 ? -19.129 -1.891 12.205 1.00 83.44 99 ILE A N 1
ATOM 818 C CA . ILE A 1 99 ? -18.555 -0.579 11.888 1.00 83.44 99 ILE A CA 1
ATOM 819 C C . ILE A 1 99 ? -18.153 -0.575 10.415 1.00 83.44 99 ILE A C 1
ATOM 821 O O . ILE A 1 99 ? -17.507 -1.504 9.937 1.00 83.44 99 ILE A O 1
ATOM 825 N N . SER A 1 100 ? -18.572 0.451 9.678 1.00 86.88 100 SER A N 1
ATOM 826 C CA . SER A 1 100 ? -18.189 0.664 8.278 1.00 86.88 100 SER A CA 1
ATOM 827 C C . SER A 1 100 ? -17.497 2.015 8.168 1.00 86.88 100 SER A C 1
ATOM 829 O O . SER A 1 100 ? -18.081 3.031 8.535 1.00 86.88 100 SER A O 1
ATOM 831 N N . LEU A 1 101 ? -16.248 2.008 7.714 1.00 86.00 101 LEU A N 1
ATOM 832 C CA . LEU A 1 101 ? -15.376 3.174 7.644 1.00 86.00 101 LEU A CA 1
ATOM 833 C C . LEU A 1 101 ? -14.771 3.289 6.250 1.00 86.00 101 LEU A C 1
ATOM 835 O O . LEU A 1 101 ? -14.308 2.305 5.677 1.00 86.00 101 LEU A O 1
ATOM 839 N N . GLU A 1 102 ? -14.735 4.512 5.739 1.00 88.19 102 GLU A N 1
ATOM 840 C CA . GLU A 1 102 ? -13.962 4.866 4.556 1.00 88.19 102 GLU A CA 1
ATOM 841 C C . GLU A 1 102 ? -12.658 5.518 5.024 1.00 88.19 102 GLU A C 1
ATOM 843 O O . GLU A 1 102 ? -12.665 6.608 5.597 1.00 88.19 102 GLU A O 1
ATOM 848 N N . VAL A 1 103 ? -11.531 4.841 4.808 1.00 85.19 103 VAL A N 1
ATOM 849 C CA . VAL A 1 103 ? -10.208 5.344 5.182 1.00 85.19 103 VAL A CA 1
ATOM 850 C C . VAL A 1 103 ? -9.573 5.978 3.957 1.00 85.19 103 VAL A C 1
ATOM 852 O O . VAL A 1 103 ? -9.181 5.287 3.014 1.00 85.19 103 VAL A O 1
ATOM 855 N N . ARG A 1 104 ? -9.459 7.308 3.973 1.00 86.88 104 ARG A N 1
ATOM 856 C CA . ARG A 1 104 ? -8.695 8.061 2.975 1.00 86.88 104 ARG A CA 1
ATOM 857 C C . ARG A 1 104 ? -7.289 8.292 3.495 1.00 86.88 104 ARG A C 1
ATOM 859 O O . ARG A 1 104 ? -7.126 8.826 4.587 1.00 86.88 104 ARG A O 1
ATOM 866 N N . TYR A 1 105 ? -6.287 7.909 2.718 1.00 85.75 105 TYR A N 1
ATOM 867 C CA . TYR A 1 105 ? -4.894 8.018 3.134 1.00 85.75 105 TYR A CA 1
ATOM 868 C C . TYR A 1 105 ? -3.983 8.397 1.970 1.00 85.75 105 TYR A C 1
ATOM 870 O O . TYR A 1 105 ? -4.287 8.195 0.790 1.00 85.75 105 TYR A O 1
ATOM 878 N N . SER A 1 106 ? -2.839 8.971 2.320 1.00 85.94 106 SER A N 1
ATOM 879 C CA . SER A 1 106 ? -1.704 9.159 1.424 1.00 85.94 106 SER A CA 1
ATOM 880 C C . SER A 1 106 ? -0.453 8.597 2.088 1.00 85.94 106 SER A C 1
ATOM 882 O O . SER A 1 106 ? -0.348 8.584 3.314 1.00 85.94 106 SER A O 1
ATOM 884 N N . LEU A 1 107 ? 0.497 8.128 1.289 1.00 86.44 107 LEU A N 1
ATOM 885 C CA . LEU A 1 107 ? 1.771 7.615 1.781 1.00 86.44 107 LEU A CA 1
ATOM 886 C C . LEU A 1 107 ? 2.837 8.700 1.676 1.00 86.44 107 LEU A C 1
ATOM 888 O O . LEU A 1 107 ? 2.909 9.435 0.685 1.00 86.44 107 LEU A O 1
ATOM 892 N N . TYR A 1 108 ? 3.685 8.798 2.695 1.00 82.75 108 TYR A N 1
ATOM 893 C CA . TYR A 1 108 ? 4.901 9.590 2.571 1.00 82.75 108 TYR A CA 1
ATOM 894 C C . TYR A 1 108 ? 5.858 8.908 1.580 1.00 82.75 108 TYR A C 1
ATOM 896 O O . TYR A 1 108 ? 6.111 7.713 1.733 1.00 82.75 108 TYR A O 1
ATOM 904 N N . PRO A 1 109 ? 6.443 9.634 0.606 1.00 83.12 109 PRO A N 1
ATOM 905 C CA . PRO A 1 109 ? 7.325 9.028 -0.394 1.00 83.12 109 PRO A CA 1
ATOM 906 C C . PRO A 1 109 ? 8.492 8.244 0.223 1.00 83.12 109 PRO A C 1
ATOM 908 O O . PRO A 1 109 ? 8.797 7.140 -0.199 1.00 83.12 109 PRO A O 1
ATOM 911 N N . ASN A 1 110 ? 9.095 8.772 1.290 1.00 83.12 110 ASN A N 1
ATOM 912 C CA . ASN A 1 110 ? 10.227 8.149 1.981 1.00 83.12 110 ASN A CA 1
ATOM 913 C C . ASN A 1 110 ? 9.854 6.955 2.879 1.00 83.12 110 ASN A C 1
ATOM 915 O O . ASN A 1 110 ? 10.743 6.348 3.457 1.00 83.12 110 ASN A O 1
ATOM 919 N N . LYS A 1 111 ? 8.563 6.653 3.031 1.00 84.12 111 LYS A N 1
ATOM 920 C CA . LYS A 1 111 ? 8.033 5.580 3.889 1.00 84.12 111 LYS A CA 1
ATOM 921 C C . LYS A 1 111 ? 7.138 4.598 3.133 1.00 84.12 111 LYS A C 1
ATOM 923 O O . LYS A 1 111 ? 6.665 3.620 3.702 1.00 84.12 111 LYS A O 1
ATOM 928 N N . ALA A 1 112 ? 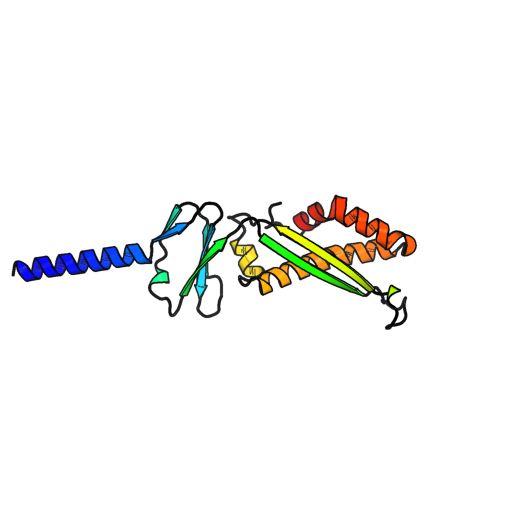6.875 4.870 1.857 1.00 85.50 112 ALA A N 1
ATOM 929 C CA . ALA A 1 112 ? 5.988 4.059 1.039 1.00 85.50 112 ALA A CA 1
ATOM 930 C C . ALA A 1 112 ? 6.570 2.665 0.771 1.00 85.50 112 ALA A C 1
ATOM 932 O O . ALA A 1 112 ? 5.798 1.719 0.679 1.00 85.50 112 ALA A O 1
ATOM 933 N N . PHE A 1 113 ? 7.899 2.529 0.691 1.00 87.12 113 PHE A N 1
ATOM 934 C CA . PHE A 1 113 ? 8.555 1.225 0.552 1.00 87.12 113 PHE A CA 1
ATOM 935 C C . PHE A 1 113 ? 8.229 0.305 1.736 1.00 87.12 113 PHE A C 1
ATOM 937 O O . PHE A 1 113 ? 7.634 -0.745 1.530 1.00 87.12 113 PHE A O 1
ATOM 944 N N . GLU A 1 114 ? 8.517 0.747 2.966 1.00 87.50 114 GLU A N 1
ATOM 945 C CA . GLU A 1 114 ? 8.266 -0.019 4.201 1.00 87.50 114 GLU A CA 1
ATOM 946 C C . GLU A 1 114 ? 6.783 -0.400 4.339 1.00 87.50 114 GLU A C 1
ATOM 948 O O . GLU A 1 114 ? 6.440 -1.529 4.687 1.00 87.50 114 GLU A O 1
ATOM 953 N N . PHE A 1 115 ? 5.884 0.529 3.994 1.00 88.31 115 PHE A N 1
ATOM 954 C CA . PHE A 1 115 ? 4.450 0.253 3.975 1.00 88.31 115 PHE A CA 1
ATOM 955 C C . PHE A 1 115 ? 4.079 -0.836 2.962 1.00 88.31 115 PHE A C 1
ATOM 957 O O . PHE A 1 115 ? 3.318 -1.738 3.293 1.00 88.31 115 PHE A O 1
ATOM 964 N N . LEU A 1 116 ? 4.579 -0.757 1.725 1.00 89.12 116 LEU A N 1
ATOM 965 C CA . LEU A 1 116 ? 4.253 -1.716 0.665 1.00 89.12 116 LEU A CA 1
ATOM 966 C C . LEU A 1 116 ? 4.899 -3.085 0.893 1.00 89.12 116 LEU A C 1
ATOM 968 O O . LEU A 1 116 ? 4.328 -4.092 0.485 1.00 89.12 116 LEU A O 1
ATOM 972 N N . GLU A 1 117 ? 6.045 -3.133 1.563 1.00 87.62 117 GLU A N 1
ATOM 973 C CA . GLU A 1 117 ? 6.671 -4.377 2.009 1.00 87.62 117 GLU A CA 1
ATOM 974 C C . GLU A 1 117 ? 5.797 -5.081 3.061 1.00 87.62 117 GLU A C 1
ATOM 976 O O . GLU A 1 117 ? 5.536 -6.279 2.955 1.00 87.62 117 GLU A O 1
ATOM 981 N N . ALA A 1 118 ? 5.255 -4.332 4.028 1.00 86.06 118 ALA A N 1
ATOM 982 C CA . ALA A 1 118 ? 4.384 -4.877 5.071 1.00 86.06 118 ALA A CA 1
ATOM 983 C C . ALA A 1 118 ? 2.960 -5.204 4.581 1.00 86.06 118 ALA A C 1
ATOM 985 O O . ALA A 1 118 ? 2.380 -6.226 4.957 1.00 86.06 118 ALA A O 1
ATOM 986 N N . ALA A 1 119 ? 2.375 -4.325 3.767 1.00 86.00 119 ALA A N 1
ATOM 987 C CA . ALA A 1 119 ? 0.991 -4.419 3.308 1.00 86.00 119 ALA A CA 1
ATOM 988 C C . ALA A 1 119 ? 0.834 -5.255 2.031 1.00 86.00 119 ALA A C 1
ATOM 990 O O . ALA A 1 119 ? -0.252 -5.762 1.753 1.00 86.00 119 ALA A O 1
ATOM 991 N N . GLY A 1 120 ? 1.893 -5.383 1.234 1.00 86.50 120 GLY A N 1
ATOM 992 C CA . GLY A 1 120 ? 1.815 -5.819 -0.153 1.00 86.50 120 GLY A CA 1
ATOM 993 C C . GLY A 1 120 ? 1.346 -4.704 -1.097 1.00 86.50 120 GLY A C 1
ATOM 994 O O . GLY A 1 120 ? 1.024 -3.587 -0.697 1.00 86.50 120 GLY A O 1
ATOM 995 N N . ILE A 1 121 ? 1.308 -5.022 -2.392 1.00 85.31 121 ILE A N 1
ATOM 996 C CA . ILE A 1 121 ? 1.104 -4.027 -3.464 1.00 85.31 121 ILE A CA 1
ATOM 997 C C . ILE A 1 121 ? -0.307 -4.088 -4.050 1.00 85.31 121 ILE A C 1
ATOM 999 O O . ILE A 1 121 ? -0.852 -3.078 -4.499 1.00 85.31 121 ILE A O 1
ATOM 1003 N N . GLY A 1 122 ? -0.911 -5.279 -4.044 1.00 85.06 122 GLY A N 1
ATOM 1004 C CA . GLY A 1 122 ? -2.281 -5.475 -4.502 1.00 85.06 122 GLY A CA 1
ATOM 1005 C C . GLY A 1 122 ? -3.265 -4.732 -3.603 1.00 85.06 122 GLY A C 1
ATOM 1006 O O . GLY A 1 122 ? -3.139 -4.777 -2.380 1.00 85.06 122 GLY A O 1
ATOM 1007 N N . GLN A 1 123 ? -4.269 -4.088 -4.204 1.00 84.69 123 GLN A N 1
ATOM 1008 C CA . GLN A 1 123 ? -5.270 -3.318 -3.461 1.00 84.69 123 GLN A CA 1
ATOM 1009 C C . GLN A 1 123 ? -5.949 -4.164 -2.374 1.00 84.69 123 GLN A C 1
ATOM 1011 O O . GLN A 1 123 ? -6.128 -3.688 -1.263 1.00 84.69 123 GLN A O 1
ATOM 1016 N N . GLU A 1 124 ? -6.230 -5.441 -2.649 1.00 87.00 124 GLU A N 1
ATOM 1017 C CA . GLU A 1 124 ? -6.804 -6.367 -1.665 1.00 87.00 124 GLU A CA 1
ATOM 1018 C C . GLU A 1 124 ? -5.883 -6.615 -0.461 1.00 87.00 124 GLU A C 1
ATOM 1020 O O . GLU A 1 124 ? -6.353 -6.655 0.676 1.00 87.00 124 GLU A O 1
ATOM 1025 N N . LYS A 1 125 ? -4.567 -6.752 -0.696 1.00 88.62 125 LYS A N 1
ATOM 1026 C CA . LYS A 1 125 ? -3.567 -6.951 0.367 1.00 88.62 125 LYS A CA 1
ATOM 1027 C C . LYS A 1 125 ? -3.462 -5.688 1.231 1.00 88.62 125 LYS A C 1
ATOM 1029 O O . LYS A 1 125 ? -3.519 -5.766 2.457 1.00 88.62 125 LYS A O 1
ATOM 1034 N N . ILE A 1 126 ? -3.444 -4.523 0.583 1.00 89.19 126 ILE A N 1
ATOM 1035 C CA . ILE A 1 126 ? -3.448 -3.215 1.243 1.00 89.19 126 ILE A CA 1
ATOM 1036 C C . ILE A 1 126 ? -4.728 -3.011 2.067 1.00 89.19 126 ILE A C 1
ATOM 1038 O O . ILE A 1 126 ? -4.653 -2.626 3.232 1.00 89.19 126 ILE A O 1
ATOM 1042 N N . ASP A 1 127 ? -5.899 -3.318 1.508 1.00 88.75 127 ASP A N 1
ATOM 1043 C CA . ASP A 1 127 ? -7.182 -3.212 2.207 1.00 88.75 127 ASP A CA 1
ATOM 1044 C C . ASP A 1 127 ? -7.250 -4.163 3.408 1.00 88.75 127 ASP A C 1
ATOM 1046 O O . ASP A 1 127 ? -7.775 -3.801 4.464 1.00 88.75 127 ASP A O 1
ATOM 1050 N N . ALA A 1 128 ? -6.692 -5.372 3.287 1.00 88.75 128 ALA A N 1
ATOM 1051 C CA . ALA A 1 128 ? -6.585 -6.316 4.395 1.00 88.75 128 ALA A CA 1
ATOM 1052 C C . ALA A 1 128 ? -5.645 -5.805 5.498 1.00 88.75 128 ALA A C 1
ATOM 1054 O O . ALA A 1 128 ? -5.974 -5.915 6.683 1.00 88.75 128 ALA A O 1
ATOM 1055 N N . TYR A 1 129 ? -4.511 -5.207 5.125 1.00 90.31 129 TYR A N 1
ATOM 1056 C CA . TYR A 1 129 ? -3.566 -4.604 6.062 1.00 90.31 129 TYR A CA 1
ATOM 1057 C C . TYR A 1 129 ? -4.196 -3.429 6.822 1.00 90.31 129 TYR A C 1
ATOM 1059 O O . TYR A 1 129 ? -4.207 -3.421 8.054 1.00 90.31 129 TYR A O 1
ATOM 1067 N N . ILE A 1 130 ? -4.830 -2.493 6.108 1.00 89.19 130 ILE A N 1
ATOM 1068 C CA . ILE A 1 130 ? -5.547 -1.359 6.711 1.00 89.19 130 ILE A CA 1
ATOM 1069 C C . ILE A 1 130 ? -6.669 -1.862 7.622 1.00 89.19 130 ILE A C 1
ATOM 1071 O O . ILE A 1 130 ? -6.787 -1.413 8.761 1.00 89.19 130 ILE A O 1
ATOM 1075 N N . ARG A 1 131 ? -7.460 -2.845 7.175 1.00 89.31 131 ARG A N 1
ATOM 1076 C CA . ARG A 1 131 ? -8.514 -3.463 7.993 1.00 89.31 131 ARG A CA 1
ATOM 1077 C C . ARG A 1 131 ? -7.965 -4.033 9.296 1.00 89.31 131 ARG A C 1
ATOM 1079 O O . ARG A 1 131 ? -8.602 -3.862 10.331 1.00 89.31 131 ARG A O 1
ATOM 1086 N N . LYS A 1 132 ? -6.803 -4.691 9.264 1.00 89.50 132 LYS A N 1
ATOM 1087 C CA . LYS A 1 132 ? -6.151 -5.254 10.454 1.00 89.50 132 LYS A CA 1
ATOM 1088 C C . LYS A 1 132 ? -5.753 -4.165 11.453 1.00 89.50 132 LYS A C 1
ATOM 1090 O O . LYS A 1 132 ? -6.027 -4.325 12.642 1.00 89.50 132 LYS A O 1
ATOM 1095 N N . ILE A 1 133 ? -5.162 -3.066 10.983 1.00 88.12 133 ILE A N 1
ATOM 1096 C CA . ILE A 1 133 ? -4.792 -1.924 11.836 1.00 88.12 133 ILE A CA 1
ATOM 1097 C C . ILE A 1 133 ? -6.046 -1.306 12.456 1.00 88.12 133 ILE A C 1
ATOM 1099 O O . ILE A 1 133 ? -6.154 -1.195 13.675 1.00 88.12 133 ILE A O 1
ATOM 1103 N N . VAL A 1 134 ? -7.036 -0.968 11.627 1.00 89.00 134 VAL A N 1
ATOM 1104 C CA . VAL A 1 134 ? -8.278 -0.335 12.088 1.00 89.00 134 VAL A CA 1
ATOM 1105 C C . VAL A 1 134 ? -9.017 -1.237 13.079 1.00 89.00 134 VAL A C 1
ATOM 1107 O O . VAL A 1 134 ? -9.508 -0.757 14.097 1.00 89.00 134 VAL A O 1
ATOM 1110 N N . TYR A 1 135 ? -9.048 -2.551 12.836 1.00 87.94 135 TYR A N 1
ATOM 1111 C CA . TYR A 1 135 ? -9.611 -3.516 13.777 1.00 87.94 135 TYR A CA 1
ATOM 1112 C C . TYR A 1 135 ? -8.872 -3.518 15.117 1.0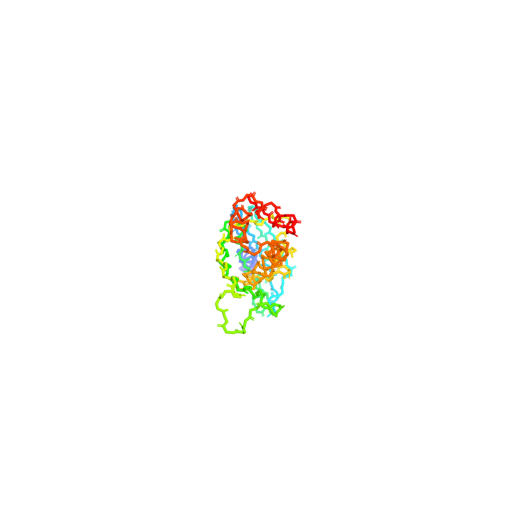0 87.94 135 TYR A C 1
ATOM 1114 O O . TYR A 1 135 ? -9.525 -3.506 16.155 1.00 87.94 135 TYR A O 1
ATOM 1122 N N . SER A 1 136 ? -7.536 -3.507 15.110 1.00 85.94 136 SER A N 1
ATOM 1123 C CA . SER A 1 136 ? -6.718 -3.450 16.329 1.00 85.94 136 SER A CA 1
ATOM 1124 C C . SER A 1 136 ? -7.049 -2.216 17.175 1.00 85.94 136 SER A C 1
ATOM 1126 O O . SER A 1 136 ? -7.358 -2.355 18.360 1.00 85.94 136 SER A O 1
ATOM 1128 N N . VAL A 1 137 ? -7.065 -1.028 16.562 1.00 87.06 137 VAL A N 1
ATOM 1129 C CA . VAL A 1 137 ? -7.378 0.240 17.246 1.00 87.06 137 VAL A CA 1
ATOM 1130 C C . VAL A 1 137 ? -8.799 0.223 17.812 1.00 87.06 137 VAL A C 1
ATOM 1132 O O . VAL A 1 137 ? -9.012 0.477 18.997 1.00 87.06 137 VAL A O 1
ATOM 1135 N N . ILE A 1 138 ? -9.785 -0.124 16.981 1.00 87.00 138 ILE A N 1
ATOM 1136 C CA . ILE A 1 138 ? -11.194 -0.088 17.385 1.00 87.00 138 ILE A CA 1
ATOM 1137 C C . ILE A 1 138 ? -11.483 -1.139 18.449 1.00 87.00 138 ILE A C 1
ATOM 1139 O O . ILE A 1 138 ? -12.200 -0.842 19.398 1.00 87.00 138 ILE A O 1
ATOM 1143 N N . ARG A 1 139 ? -10.910 -2.341 18.346 1.00 84.88 139 ARG A N 1
ATOM 1144 C CA . ARG A 1 139 ? -11.090 -3.385 19.356 1.00 84.88 139 ARG A CA 1
ATOM 1145 C C . ARG A 1 139 ? -10.621 -2.922 20.734 1.00 84.88 139 ARG A C 1
ATOM 1147 O O . ARG A 1 139 ? -11.376 -3.075 21.688 1.00 84.88 139 ARG A O 1
ATOM 1154 N N . LYS A 1 140 ? -9.438 -2.303 20.834 1.00 85.56 140 LYS A N 1
ATOM 1155 C CA . LYS A 1 140 ? -8.934 -1.747 22.104 1.00 85.56 140 LYS A CA 1
ATOM 1156 C C . LYS A 1 140 ? -9.917 -0.737 22.704 1.00 85.56 140 LYS A C 1
ATOM 1158 O O . LYS A 1 140 ? -10.185 -0.773 23.900 1.00 85.56 140 LYS A O 1
ATOM 1163 N N . LYS A 1 141 ? -10.504 0.129 21.872 1.00 85.88 141 LYS A N 1
ATOM 1164 C CA . LYS A 1 141 ? -11.484 1.134 22.319 1.00 85.88 141 LYS A CA 1
ATOM 1165 C C . LYS A 1 141 ? -12.842 0.557 22.678 1.00 85.88 141 LYS A C 1
ATOM 1167 O O . LYS A 1 141 ? -13.475 1.027 23.617 1.00 85.88 141 LYS A O 1
ATOM 1172 N N . VAL A 1 142 ? -13.283 -0.479 21.974 1.00 84.88 142 VAL A N 1
ATOM 1173 C CA . VAL A 1 142 ? -14.476 -1.239 22.352 1.00 84.88 142 VAL A CA 1
ATOM 1174 C C . VAL A 1 142 ? -14.273 -1.877 23.727 1.00 84.88 142 VAL A C 1
ATOM 1176 O O . VAL A 1 142 ? -15.148 -1.742 24.574 1.00 84.88 142 VAL A O 1
ATOM 1179 N N . GLU A 1 143 ? -13.123 -2.505 23.980 1.00 83.12 143 GLU A N 1
ATOM 1180 C CA . GLU A 1 143 ? -12.779 -3.086 25.287 1.00 83.12 143 GLU A CA 1
ATOM 1181 C C . GLU A 1 143 ? -12.736 -2.022 26.402 1.00 83.12 143 GLU A C 1
ATOM 1183 O O . GLU A 1 143 ? -13.260 -2.257 27.489 1.00 83.12 143 GLU A O 1
ATOM 1188 N N . GLU A 1 144 ? -12.215 -0.824 26.121 1.00 84.12 144 GLU A N 1
ATOM 1189 C CA . GLU A 1 144 ? -12.215 0.315 27.055 1.00 84.12 144 GLU A CA 1
ATOM 1190 C C . GLU A 1 144 ? -13.639 0.806 27.384 1.00 84.12 144 GLU A C 1
ATOM 1192 O O . GLU A 1 144 ? -13.982 1.039 28.545 1.00 84.12 144 GLU A O 1
ATOM 1197 N N . PHE A 1 145 ? -14.503 0.936 26.375 1.00 84.00 145 PHE A N 1
ATOM 1198 C CA . PHE A 1 145 ? -15.865 1.454 26.542 1.00 84.00 145 PHE A CA 1
ATOM 1199 C C . PHE A 1 145 ? -16.883 0.404 26.999 1.00 84.00 145 PHE A C 1
ATOM 1201 O O . PHE A 1 145 ? -17.969 0.770 27.458 1.00 84.00 145 PHE A O 1
ATOM 1208 N N . LEU A 1 146 ? -16.540 -0.885 26.936 1.00 77.38 146 LEU A N 1
ATOM 1209 C CA . LEU A 1 146 ? -17.371 -1.986 27.430 1.00 77.38 146 LEU A CA 1
ATOM 1210 C C . LEU A 1 146 ? -17.654 -1.897 28.938 1.00 77.38 146 LEU A C 1
ATOM 1212 O O . LEU A 1 146 ? -18.630 -2.486 29.397 1.00 77.38 146 LEU A O 1
ATOM 1216 N N . ALA A 1 147 ? -16.880 -1.112 29.696 1.00 77.31 147 ALA A N 1
ATOM 1217 C CA . ALA A 1 147 ? -17.166 -0.805 31.099 1.00 77.31 147 ALA A CA 1
ATOM 1218 C C . ALA A 1 147 ? -18.537 -0.127 31.314 1.00 77.31 147 ALA A C 1
ATOM 1220 O O . ALA A 1 147 ? -19.102 -0.217 32.403 1.00 77.31 147 ALA A O 1
ATOM 1221 N N . ASN A 1 148 ? -19.097 0.533 30.290 1.00 78.12 148 ASN A N 1
ATOM 1222 C CA . ASN A 1 148 ? -20.451 1.085 30.324 1.00 78.12 148 ASN A CA 1
ATOM 1223 C C . ASN A 1 148 ? -21.212 0.768 29.019 1.00 78.12 148 ASN A C 1
ATOM 1225 O O . ASN A 1 148 ? -21.276 1.612 28.117 1.00 78.12 148 ASN A O 1
ATOM 1229 N N . PRO A 1 149 ? -21.832 -0.426 28.916 1.00 73.94 149 PRO A N 1
ATOM 1230 C CA . PRO A 1 149 ? -22.493 -0.894 27.694 1.00 73.94 149 PRO A CA 1
ATOM 1231 C C . PRO A 1 149 ? -23.580 0.056 27.176 1.00 73.94 149 PRO A C 1
ATOM 1233 O O . PRO A 1 149 ? -23.725 0.240 25.969 1.00 73.94 149 PRO A O 1
ATOM 1236 N N . ASN A 1 150 ? -24.292 0.730 28.084 1.00 76.25 150 ASN A N 1
ATOM 1237 C CA . ASN A 1 150 ? -25.377 1.654 27.741 1.00 76.25 150 ASN A CA 1
ATOM 1238 C C . ASN A 1 150 ? -24.879 2.910 27.003 1.00 76.25 150 ASN A C 1
ATOM 1240 O O . ASN A 1 150 ? -25.630 3.515 26.240 1.00 76.25 150 ASN A O 1
ATOM 1244 N N . ALA A 1 151 ? -23.618 3.300 27.211 1.00 80.38 151 ALA A N 1
ATOM 1245 C CA . ALA A 1 151 ? -22.990 4.450 26.561 1.00 80.38 151 ALA A CA 1
ATOM 1246 C C . ALA A 1 151 ? -22.066 4.058 25.392 1.00 80.38 151 ALA A C 1
ATOM 1248 O O . ALA A 1 151 ? -21.566 4.940 24.694 1.00 80.38 151 ALA A O 1
ATOM 1249 N N . LEU A 1 152 ? -21.857 2.760 25.143 1.00 80.31 152 LEU A N 1
ATOM 1250 C CA . LEU A 1 152 ? -20.876 2.234 24.187 1.00 80.31 152 LEU A CA 1
ATOM 1251 C C . LEU A 1 152 ? -21.038 2.821 22.781 1.00 80.31 152 LEU A C 1
ATOM 1253 O O . LEU A 1 152 ? -20.070 3.290 22.188 1.00 80.31 152 LEU A O 1
ATOM 1257 N N . LYS A 1 153 ? -22.271 2.855 22.263 1.00 81.75 153 LYS A N 1
ATOM 1258 C CA . LYS A 1 153 ? -22.566 3.403 20.931 1.00 81.75 153 LYS A CA 1
ATOM 1259 C C . LYS A 1 153 ? -22.213 4.889 20.831 1.00 81.75 153 LYS A C 1
ATOM 1261 O O . LYS A 1 153 ? -21.585 5.302 19.861 1.00 81.75 153 LYS A O 1
ATOM 1266 N N . THR A 1 154 ? -22.608 5.679 21.828 1.00 84.75 154 THR A N 1
ATOM 1267 C CA . THR A 1 154 ? -22.359 7.127 21.865 1.00 84.75 154 THR A CA 1
ATOM 1268 C C . THR A 1 154 ? -20.871 7.428 22.029 1.00 84.75 154 THR A C 1
ATOM 1270 O O . THR A 1 154 ? -20.340 8.298 21.345 1.00 84.75 154 THR A O 1
ATOM 1273 N N . ASN A 1 155 ? -20.175 6.675 22.884 1.00 85.88 155 ASN A N 1
ATOM 1274 C CA . ASN A 1 155 ? -18.737 6.821 23.100 1.00 85.88 155 ASN A CA 1
ATOM 1275 C C . ASN A 1 155 ? -17.936 6.454 21.845 1.00 85.88 155 ASN A C 1
ATOM 1277 O O . ASN A 1 155 ? -17.026 7.194 21.478 1.00 85.88 155 ASN A O 1
ATOM 1281 N N . LEU A 1 156 ? -18.305 5.368 21.153 1.00 84.62 156 LEU A N 1
ATOM 1282 C CA . LEU A 1 156 ? -17.677 4.973 19.890 1.00 84.62 156 LEU A CA 1
ATOM 1283 C C . LEU A 1 156 ? -17.924 5.992 18.773 1.00 84.62 1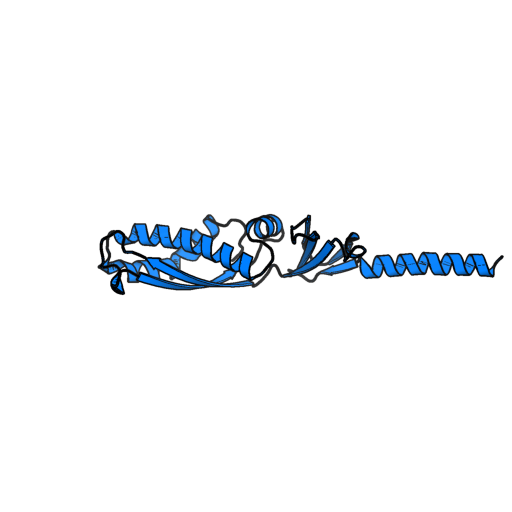56 LEU A C 1
ATOM 1285 O O . LEU A 1 156 ? -16.974 6.344 18.083 1.00 84.62 156 LEU A O 1
ATOM 1289 N N . ASP A 1 157 ? -19.152 6.494 18.597 1.00 86.00 157 ASP A N 1
ATOM 1290 C CA . ASP A 1 157 ? -19.431 7.511 17.566 1.00 86.00 157 ASP A CA 1
ATOM 1291 C C . ASP A 1 157 ? -18.653 8.809 17.833 1.00 86.00 157 ASP A C 1
ATOM 1293 O O . ASP A 1 157 ? -18.027 9.357 16.925 1.00 86.00 157 ASP A O 1
ATOM 1297 N N . ASN A 1 158 ? -18.604 9.257 19.092 1.00 88.38 158 ASN A N 1
ATOM 1298 C CA . ASN A 1 158 ? -17.801 10.415 19.484 1.00 88.38 158 ASN A CA 1
ATOM 1299 C C . ASN A 1 158 ? -16.311 10.180 19.214 1.00 88.38 158 ASN A C 1
ATOM 1301 O O . ASN A 1 158 ? -15.669 11.012 18.579 1.00 88.38 158 ASN A O 1
ATOM 1305 N N . TYR A 1 159 ? -15.780 9.030 19.631 1.00 87.31 159 TYR A N 1
ATOM 1306 C CA . TYR A 1 159 ? -14.384 8.654 19.418 1.00 87.31 159 TYR A CA 1
ATOM 1307 C C . TYR A 1 159 ? -13.998 8.632 17.932 1.00 87.31 159 TYR A C 1
ATOM 1309 O O . TYR A 1 159 ? -12.972 9.205 17.550 1.00 87.31 159 TYR A O 1
ATOM 1317 N N . LEU A 1 160 ? -14.834 8.016 17.088 1.00 85.88 160 LEU A N 1
ATOM 1318 C CA . LEU A 1 160 ? -14.612 7.937 15.643 1.00 85.88 160 LEU A CA 1
ATOM 1319 C C . LEU A 1 160 ? -14.557 9.324 14.992 1.00 85.88 160 LEU A C 1
ATOM 1321 O O . LEU A 1 160 ? -13.809 9.519 14.036 1.00 85.88 160 LEU A O 1
ATOM 1325 N N . ARG A 1 161 ? -15.311 10.297 15.516 1.00 84.19 161 ARG A N 1
ATOM 1326 C CA . ARG A 1 161 ? -15.346 11.671 14.997 1.00 84.19 161 ARG A CA 1
ATOM 1327 C C . ARG A 1 161 ? -14.190 12.541 15.481 1.00 84.19 161 ARG A C 1
ATOM 1329 O O . ARG A 1 161 ? -13.764 13.418 14.735 1.00 84.19 161 ARG A O 1
ATOM 1336 N N . THR A 1 162 ? -13.715 12.356 16.713 1.00 84.50 162 THR A N 1
ATOM 1337 C CA . THR A 1 162 ? -12.792 13.311 17.351 1.00 84.50 162 THR A CA 1
ATOM 1338 C C . THR A 1 162 ? -11.355 12.818 17.469 1.00 84.50 162 THR A C 1
ATOM 1340 O O . THR A 1 162 ? -10.438 13.623 17.325 1.00 84.50 162 THR A O 1
ATOM 1343 N N . SER A 1 163 ? -11.133 11.530 17.739 1.00 82.94 163 SER A N 1
ATOM 1344 C CA . SER A 1 163 ? -9.824 11.026 18.193 1.00 82.94 163 SER A CA 1
ATOM 1345 C C . SER A 1 163 ? -9.273 9.872 17.358 1.00 82.94 163 SER A C 1
ATOM 1347 O O . SER A 1 163 ? -8.058 9.662 17.337 1.00 82.94 163 SER A O 1
ATOM 1349 N N . PHE A 1 164 ? -10.129 9.158 16.628 1.00 83.88 164 PHE A N 1
ATOM 1350 C CA . PHE A 1 164 ? -9.726 7.996 15.837 1.00 83.88 164 PHE A CA 1
ATOM 1351 C C . PHE A 1 164 ? -8.620 8.311 14.823 1.00 83.88 164 PHE A C 1
ATOM 1353 O O . PHE A 1 164 ? -7.622 7.599 14.769 1.00 83.88 164 PHE A O 1
ATOM 1360 N N . SER A 1 165 ? -8.730 9.416 14.080 1.00 79.75 165 SER A N 1
ATOM 1361 C CA . SER A 1 165 ? -7.718 9.802 13.086 1.00 79.75 165 SER A CA 1
ATOM 1362 C C . SER A 1 165 ? -6.336 10.048 13.702 1.00 79.75 165 SER A C 1
ATOM 1364 O O . SER A 1 165 ? -5.328 9.635 13.133 1.00 79.75 165 SER A O 1
ATOM 1366 N N . SER A 1 166 ? -6.268 10.694 14.872 1.00 81.00 166 SER A N 1
ATOM 1367 C CA . SER A 1 166 ? -4.993 10.943 15.557 1.00 81.00 166 SER A CA 1
ATOM 1368 C C . SER A 1 166 ? -4.372 9.669 16.124 1.00 81.00 166 SER A C 1
ATOM 1370 O O . SER A 1 166 ? -3.156 9.505 16.074 1.00 81.00 166 SER A O 1
ATOM 1372 N N . GLU A 1 167 ? -5.194 8.753 16.637 1.00 80.75 167 GLU A N 1
ATOM 1373 C CA . GLU A 1 167 ? -4.709 7.499 17.212 1.00 80.75 167 GLU A CA 1
ATOM 1374 C C . GLU A 1 167 ? -4.256 6.525 16.119 1.00 80.75 167 GLU A C 1
ATOM 1376 O O . GLU A 1 167 ? -3.182 5.934 16.228 1.00 80.75 167 GLU A O 1
ATOM 1381 N N . LEU A 1 168 ? -4.986 6.461 15.002 1.00 81.88 168 LEU A N 1
ATOM 1382 C CA . LEU A 1 168 ? -4.591 5.692 13.824 1.00 81.88 168 LEU A CA 1
ATOM 1383 C C . LEU A 1 168 ? -3.229 6.148 13.273 1.00 81.88 168 LEU A C 1
ATOM 1385 O O . LEU A 1 168 ? -2.395 5.314 12.932 1.00 81.88 168 LEU A O 1
ATOM 1389 N N . LEU A 1 169 ? -2.969 7.461 13.240 1.00 78.25 169 LEU A N 1
ATOM 1390 C CA . LEU A 1 169 ? -1.665 8.003 12.836 1.00 78.25 169 LEU A CA 1
ATOM 1391 C C . LEU A 1 169 ? -0.542 7.707 13.834 1.00 78.25 169 LEU A C 1
ATOM 1393 O O . LEU A 1 169 ? 0.625 7.643 13.447 1.00 78.25 169 LEU A O 1
ATOM 1397 N N . SER A 1 170 ? -0.874 7.557 15.116 1.00 77.50 170 SER A N 1
ATOM 1398 C CA . SER A 1 170 ? 0.111 7.198 16.137 1.00 77.50 170 SER A CA 1
ATOM 1399 C C . SER A 1 170 ? 0.532 5.729 16.046 1.00 77.50 170 SER A C 1
ATOM 1401 O O . SER A 1 170 ? 1.702 5.424 16.290 1.00 77.50 170 SER A O 1
ATOM 1403 N N . GLU A 1 171 ? -0.383 4.838 15.641 1.00 73.81 171 GLU A N 1
ATOM 1404 C CA . GLU A 1 171 ? -0.062 3.434 15.370 1.00 73.81 171 GLU A CA 1
ATOM 1405 C C . GLU A 1 171 ? 0.655 3.260 14.021 1.00 73.81 171 GLU A C 1
ATOM 1407 O O . GLU A 1 171 ? 1.628 2.510 13.959 1.00 73.81 171 GLU A O 1
ATOM 1412 N N . GLU A 1 172 ? 0.263 3.994 12.969 1.00 73.06 172 GLU A N 1
ATOM 1413 C CA . GLU A 1 172 ? 0.841 3.847 11.626 1.00 73.06 172 GLU A CA 1
ATOM 1414 C C . GLU A 1 172 ? 1.603 5.101 11.165 1.00 73.06 172 GLU A C 1
ATOM 1416 O O . GLU A 1 172 ? 1.072 6.016 10.531 1.00 73.06 172 GLU A O 1
ATOM 1421 N N . LYS A 1 173 ? 2.916 5.107 11.420 1.00 74.69 173 LYS A N 1
ATOM 1422 C CA . LYS A 1 173 ? 3.817 6.238 11.123 1.00 74.69 173 LYS A CA 1
ATOM 1423 C C . LYS A 1 173 ? 4.029 6.510 9.628 1.00 74.69 173 LYS A C 1
ATOM 1425 O O . LYS A 1 173 ? 4.710 7.489 9.294 1.00 74.69 173 LYS A O 1
ATOM 1430 N N . HIS A 1 174 ? 3.543 5.640 8.745 1.00 73.50 174 HIS A N 1
ATOM 1431 C CA . HIS A 1 174 ? 3.732 5.735 7.295 1.00 73.50 174 HIS A CA 1
ATOM 1432 C C . HIS A 1 174 ? 2.615 6.536 6.599 1.00 73.50 174 HIS A C 1
ATOM 1434 O O . HIS A 1 174 ? 2.805 6.983 5.463 1.00 73.50 174 HIS A O 1
ATOM 1440 N N . PHE A 1 175 ? 1.487 6.785 7.277 1.00 71.88 175 PHE A N 1
ATOM 1441 C CA . PHE A 1 175 ? 0.367 7.551 6.728 1.00 71.88 175 PHE A CA 1
ATOM 1442 C C . PHE A 1 175 ? 0.538 9.065 6.856 1.00 71.88 175 PHE A C 1
ATOM 1444 O O . PHE A 1 175 ? 1.017 9.581 7.863 1.00 71.88 175 PHE A O 1
ATOM 1451 N N . LYS A 1 176 ? 0.063 9.773 5.828 1.00 61.88 176 LYS A N 1
ATOM 1452 C CA . LYS A 1 176 ? -0.159 11.217 5.791 1.00 61.88 176 LYS A CA 1
ATOM 1453 C C . LYS A 1 176 ? -1.658 11.477 5.606 1.00 61.88 176 LYS A C 1
ATOM 1455 O O . LYS A 1 176 ? -2.234 10.998 4.623 1.00 61.88 176 LYS A O 1
ATOM 1460 N N . ILE A 1 177 ? -2.258 12.225 6.535 1.00 55.31 177 ILE A N 1
ATOM 1461 C CA . ILE A 1 177 ? -3.609 12.807 6.403 1.00 55.31 177 ILE A CA 1
ATOM 1462 C C . ILE A 1 177 ? -3.492 14.189 5.763 1.00 55.31 177 ILE A C 1
ATOM 1464 O O . ILE A 1 177 ? -2.531 14.917 6.109 1.00 55.31 177 ILE A O 1
#

Foldseek 3Di:
DVVVVVVVVCVVVVVVVVQQVQQWDADDAQKKKFKAFPVLATDDIGHDHDIGGHNCSVVVVTIDIDIDGQAFDKAKAWDKDFQPPPPDDPPDPLRIDIDIDIDTWGFDSVCVNVLCNCQPDDSVSVNVVLNVLLCVVVVVVLVVLVVPSVCSVVSSVVCVPPPSVVVSCVVPVGIDD

Secondary structure (DSSP, 8-state):
-HHHHHHHHHHHHHHHHHHHHHHEEEEPTTEEEEEEETT--EEEEEE-SEEEE-GGGG-TTTEEEEEEE-SSEEEEEEEEEE--SSSS-TT-GGGEEEEEEEEEEEE-GGGHHHHHHHH-SSHHHHHHHHHHHHHHHHHHHHHHHTTSGGGHHHHHHHHHHHTHHHHHHHH-TTEE-